Protein AF-A0A0F9KF31-F1 (afdb_monomer)

Mean predicted aligned error: 5.89 Å

Organism: NCBI:txid412755

Sequence (146 aa):
MDIEPQPNYPFEFILADAMTFPLEGFDLIHASPPCQGYSVLNSFLGKDYPLLIEPLRDRARGFPLVIENVVGAPLREPLLLCGQMFGLRLFRHRLFELPFFAFQPGHTHGRWRAPKRGKGNVRPVDGEVWSPTGHFADRCGAAKAM

Solvent-accessible surface area (backbone atoms only — not comparable to full-atom values): 9291 Å² total; per-residue (Å²): 134,85,88,63,90,62,91,83,55,95,61,92,82,79,93,69,60,77,92,73,54,83,67,83,94,60,83,62,46,78,45,67,54,71,44,61,53,44,32,74,66,32,80,77,67,72,63,91,48,70,77,42,66,65,62,47,53,65,69,47,61,95,46,52,45,34,41,42,40,49,69,78,46,95,61,65,89,48,41,70,45,41,38,40,62,75,73,28,33,29,60,50,73,32,29,36,25,59,77,61,92,78,84,67,71,74,85,62,84,78,88,44,43,78,49,91,88,57,90,37,66,62,76,63,51,94,70,31,37,28,36,74,49,78,90,67,50,51,71,70,51,49,64,74,30,101

Structure (mmCIF, N/CA/C/O backbone):
data_AF-A0A0F9KF31-F1
#
_entry.id   AF-A0A0F9KF31-F1
#
loop_
_atom_site.group_PDB
_atom_site.id
_atom_site.type_symbol
_atom_site.label_atom_id
_atom_site.label_alt_id
_atom_site.label_comp_id
_atom_site.label_asym_id
_atom_site.label_entity_id
_atom_site.label_seq_id
_atom_site.pdbx_PDB_ins_code
_atom_site.Cartn_x
_atom_site.Cartn_y
_atom_site.Cartn_z
_atom_site.occupancy
_atom_site.B_iso_or_equiv
_atom_site.auth_seq_id
_atom_site.auth_comp_id
_atom_site.auth_asym_id
_atom_site.auth_atom_id
_atom_site.pdbx_PDB_model_num
ATOM 1 N N . MET A 1 1 ? 1.187 9.656 2.748 1.00 67.62 1 MET A N 1
ATOM 2 C CA . MET A 1 1 ? 0.268 10.165 3.778 1.00 67.62 1 MET A CA 1
ATOM 3 C C . MET A 1 1 ? -0.515 11.267 3.114 1.00 67.62 1 MET A C 1
ATOM 5 O O . MET A 1 1 ? 0.114 12.186 2.595 1.00 67.62 1 MET A O 1
ATOM 9 N N . ASP A 1 2 ? -1.834 11.126 3.088 1.00 83.00 2 ASP A N 1
ATOM 10 C CA . ASP A 1 2 ? -2.732 12.075 2.435 1.00 83.00 2 ASP A CA 1
ATOM 11 C C . ASP A 1 2 ? -3.174 13.093 3.480 1.00 83.00 2 ASP A C 1
ATOM 13 O O . ASP A 1 2 ? -4.127 12.888 4.220 1.00 83.00 2 ASP A O 1
ATOM 17 N N . ILE A 1 3 ? -2.378 14.151 3.600 1.00 89.12 3 ILE A N 1
ATOM 18 C CA . ILE A 1 3 ? -2.565 15.223 4.591 1.00 89.12 3 ILE A CA 1
ATOM 19 C C . ILE A 1 3 ? -3.271 16.448 4.002 1.00 89.12 3 ILE A C 1
ATOM 21 O O . ILE A 1 3 ? -3.596 17.381 4.723 1.00 89.12 3 ILE A O 1
ATOM 25 N N . GLU A 1 4 ? -3.507 16.426 2.691 1.00 91.62 4 GLU A N 1
ATOM 26 C CA . GLU A 1 4 ? -4.154 17.490 1.930 1.00 91.62 4 GLU A CA 1
ATOM 27 C C . GLU A 1 4 ? -5.492 17.000 1.365 1.00 91.62 4 GLU A C 1
ATOM 29 O O . GLU A 1 4 ? -5.635 15.796 1.105 1.00 91.62 4 GLU A O 1
ATOM 34 N N . PRO A 1 5 ? -6.447 17.910 1.092 1.00 90.44 5 PRO A N 1
ATOM 35 C CA . PRO A 1 5 ? -7.663 17.579 0.361 1.00 90.44 5 PRO A CA 1
ATOM 36 C C . PRO A 1 5 ? -7.363 16.856 -0.958 1.00 90.44 5 PRO A C 1
ATOM 38 O O . PRO A 1 5 ? -6.460 17.243 -1.703 1.00 90.44 5 PRO A O 1
ATOM 41 N N . GLN A 1 6 ? -8.150 15.826 -1.273 1.00 91.81 6 GLN A N 1
ATOM 42 C CA . GLN A 1 6 ? -7.994 15.013 -2.483 1.00 91.81 6 GLN A CA 1
ATOM 43 C C . GLN A 1 6 ? -9.135 15.286 -3.484 1.00 91.81 6 GLN A C 1
ATOM 45 O O . GLN A 1 6 ? -10.041 14.468 -3.619 1.00 91.81 6 GLN A O 1
ATOM 50 N N . PRO A 1 7 ? -9.120 16.407 -4.236 1.00 91.06 7 PRO A N 1
ATOM 51 C CA . PRO A 1 7 ? -10.241 16.815 -5.098 1.00 91.06 7 PRO A CA 1
ATOM 52 C C . PRO A 1 7 ? -10.482 15.900 -6.308 1.00 91.06 7 PRO A C 1
ATOM 54 O O . PRO A 1 7 ? -11.504 16.017 -6.972 1.00 91.06 7 PRO A O 1
ATOM 57 N N . ASN A 1 8 ? -9.533 15.014 -6.628 1.00 90.62 8 ASN A N 1
ATOM 58 C CA . ASN A 1 8 ? -9.677 14.038 -7.711 1.00 90.62 8 ASN A CA 1
ATOM 59 C C . ASN A 1 8 ? -10.133 12.656 -7.206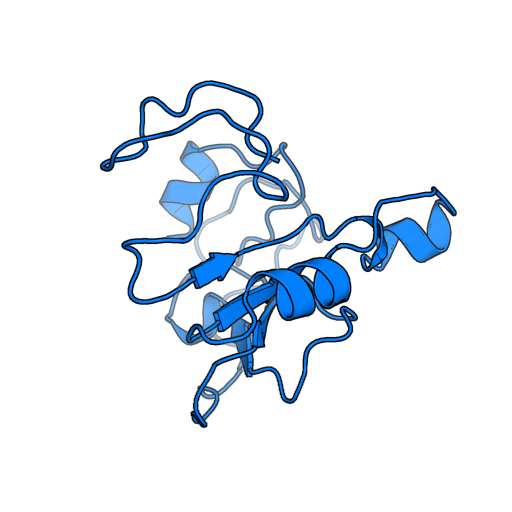 1.00 90.62 8 ASN A C 1
ATOM 61 O O . ASN A 1 8 ? -10.248 11.737 -8.016 1.00 90.62 8 ASN A O 1
ATOM 65 N N . TYR A 1 9 ? -10.329 12.477 -5.894 1.00 91.56 9 TYR A N 1
ATOM 66 C CA . TYR A 1 9 ? -10.821 11.218 -5.346 1.00 91.56 9 TYR A CA 1
ATOM 67 C C . TYR A 1 9 ? -12.330 11.115 -5.613 1.00 91.56 9 TYR A C 1
ATOM 69 O O . TYR A 1 9 ? -13.067 12.030 -5.253 1.00 91.56 9 TYR A O 1
ATOM 77 N N . PRO A 1 10 ? -12.807 10.051 -6.282 1.00 93.88 10 PRO A N 1
ATOM 78 C CA . PRO A 1 10 ? -14.191 9.985 -6.752 1.00 93.88 10 PRO A CA 1
ATOM 79 C C . PRO A 1 10 ? -15.196 9.581 -5.661 1.00 93.88 10 PRO A C 1
ATOM 81 O O . PRO A 1 10 ? -16.392 9.529 -5.936 1.00 93.88 10 PRO A O 1
ATOM 84 N N . PHE A 1 11 ? -14.723 9.268 -4.453 1.00 94.00 11 PHE A N 1
ATOM 85 C CA . PHE A 1 11 ? -15.547 8.882 -3.309 1.00 94.00 11 PHE A CA 1
ATOM 86 C C . PHE A 1 11 ? -15.436 9.919 -2.190 1.00 94.00 11 PHE A C 1
ATOM 88 O O . PHE A 1 11 ? -14.675 10.883 -2.287 1.00 94.00 11 PHE A O 1
ATOM 95 N N . GLU A 1 12 ? -16.183 9.708 -1.108 1.00 94.56 12 GLU A N 1
ATOM 96 C CA . GLU A 1 12 ? -16.054 10.521 0.096 1.00 94.56 12 GLU A CA 1
ATOM 97 C C . GLU A 1 12 ? -14.611 10.481 0.618 1.00 94.56 12 GLU A C 1
ATOM 99 O O . GLU A 1 12 ? -14.044 9.415 0.867 1.00 94.56 12 GLU A O 1
ATOM 104 N N . PHE A 1 13 ? -14.009 11.662 0.758 1.00 95.19 13 PHE A N 1
ATOM 105 C CA . PHE A 1 13 ? -12.685 11.826 1.338 1.00 95.19 13 PHE A CA 1
ATOM 106 C C . PHE A 1 13 ? -12.818 12.376 2.752 1.00 95.19 13 PHE A C 1
ATOM 108 O O . PHE A 1 13 ? -13.256 13.511 2.948 1.00 95.19 13 PHE A O 1
ATOM 115 N N . ILE A 1 14 ? -12.392 11.580 3.727 1.00 94.44 14 ILE A N 1
ATOM 116 C CA . ILE A 1 14 ? -12.383 11.969 5.132 1.00 94.44 14 ILE A CA 1
ATOM 117 C C . ILE A 1 14 ? -10.938 12.249 5.537 1.00 94.44 14 ILE A C 1
ATOM 119 O O . ILE A 1 14 ? -10.103 11.346 5.570 1.00 94.44 14 ILE A O 1
ATOM 123 N N . LEU A 1 15 ? -10.644 13.509 5.861 1.00 95.50 15 LEU A N 1
ATOM 124 C CA . LEU A 1 15 ? -9.344 13.903 6.395 1.00 95.50 15 LEU A CA 1
ATOM 125 C C . LEU A 1 15 ? -9.319 13.667 7.910 1.00 95.50 15 LEU A C 1
ATOM 127 O O . LEU A 1 15 ? -9.782 14.503 8.685 1.00 95.50 15 LEU A O 1
ATOM 131 N N . ALA A 1 16 ? -8.792 12.518 8.324 1.00 94.62 16 ALA A N 1
ATOM 132 C CA . ALA A 1 16 ? -8.680 12.118 9.724 1.00 94.62 16 ALA A CA 1
ATOM 133 C C . ALA A 1 16 ? -7.435 11.247 9.962 1.00 94.62 16 ALA A C 1
ATOM 135 O O . ALA A 1 16 ? -6.814 10.747 9.023 1.00 94.62 16 ALA A O 1
ATOM 136 N N . ASP A 1 17 ? -7.082 11.031 11.232 1.00 94.38 17 ASP A N 1
ATOM 137 C CA . ASP A 1 17 ? -6.090 10.019 11.594 1.00 94.38 17 ASP A CA 1
ATOM 138 C C . ASP A 1 17 ? -6.693 8.614 11.435 1.00 94.38 17 ASP A C 1
ATOM 140 O O . ASP A 1 17 ? -7.558 8.189 12.206 1.00 94.38 17 ASP A O 1
ATOM 144 N N . ALA A 1 18 ? -6.192 7.869 10.450 1.00 93.94 18 ALA A N 1
ATOM 145 C CA . ALA A 1 18 ? -6.631 6.512 10.141 1.00 93.94 18 ALA A CA 1
ATOM 146 C C . ALA A 1 18 ? -6.479 5.527 11.318 1.00 93.94 18 ALA A C 1
ATOM 148 O O . A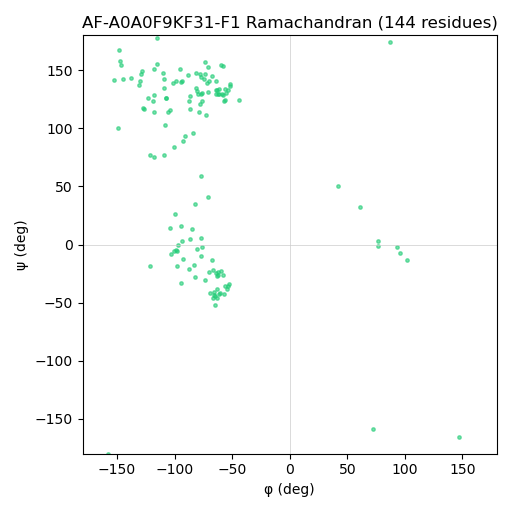LA A 1 18 ? -7.224 4.550 11.401 1.00 93.94 18 ALA A O 1
ATOM 149 N N . MET A 1 19 ? -5.551 5.775 12.250 1.00 95.62 19 MET A N 1
ATOM 150 C CA . MET A 1 19 ? -5.360 4.916 13.423 1.00 95.62 19 MET A CA 1
ATOM 151 C C . MET A 1 19 ? -6.421 5.133 14.508 1.00 95.62 19 MET A C 1
ATOM 153 O O . MET A 1 19 ? -6.503 4.324 15.435 1.00 95.62 19 MET A O 1
ATOM 157 N N . THR A 1 20 ? -7.251 6.175 14.388 1.00 95.88 20 THR A N 1
ATOM 158 C CA . THR A 1 20 ? -8.338 6.486 15.333 1.00 95.88 20 THR A CA 1
ATOM 159 C C . THR A 1 20 ? -9.724 6.520 14.684 1.00 95.88 20 THR A C 1
ATOM 161 O O . THR A 1 20 ? -10.716 6.350 15.390 1.00 95.88 20 THR A O 1
ATOM 164 N N . PHE A 1 21 ? -9.809 6.655 13.357 1.00 95.38 21 PHE A N 1
ATOM 165 C CA . PHE A 1 21 ? -11.070 6.740 12.617 1.00 95.38 21 PHE A CA 1
ATOM 166 C C . PHE A 1 21 ? -11.951 5.476 12.748 1.00 95.38 21 PHE A C 1
ATOM 168 O O . PHE A 1 21 ? -11.432 4.381 12.511 1.00 95.38 21 PHE A O 1
ATOM 175 N N . PRO A 1 22 ? -13.250 5.589 13.094 1.00 96.00 22 PRO A N 1
ATOM 176 C CA . PRO A 1 22 ? -14.157 4.447 13.275 1.00 96.00 22 PRO A CA 1
ATOM 177 C C . PRO A 1 22 ? -14.165 3.483 12.081 1.00 96.00 22 PRO A C 1
ATOM 179 O O . PRO A 1 22 ? -14.194 3.917 10.932 1.00 96.00 22 PRO A O 1
ATOM 182 N N . LEU A 1 23 ? -14.128 2.176 12.351 1.00 96.31 23 LEU A N 1
ATOM 183 C CA . LEU A 1 23 ? -14.160 1.134 11.308 1.00 96.31 23 LEU A CA 1
ATOM 184 C C . LEU A 1 23 ? -15.543 0.477 11.188 1.00 96.31 23 LEU A C 1
ATOM 186 O O . LEU A 1 23 ? -15.789 -0.320 10.284 1.00 96.31 23 LEU A O 1
ATOM 190 N N . GLU A 1 24 ? -16.452 0.794 12.106 1.00 94.81 24 GLU A N 1
ATOM 191 C CA . GLU A 1 24 ? -17.812 0.284 12.128 1.00 94.81 24 GLU A CA 1
ATOM 192 C C . GLU A 1 24 ? -18.582 0.735 10.879 1.00 94.81 24 GLU A C 1
ATOM 194 O O . GLU A 1 24 ? -18.570 1.907 10.508 1.00 94.81 24 GLU A O 1
ATOM 199 N N . GLY A 1 25 ? -19.280 -0.207 10.242 1.00 94.69 25 GLY A N 1
ATOM 200 C CA . GLY A 1 25 ? -20.045 0.046 9.019 1.00 94.69 25 GLY A CA 1
ATOM 201 C C . GLY A 1 25 ? -19.289 -0.228 7.716 1.00 94.69 25 GLY A C 1
ATOM 202 O O . GLY A 1 25 ? -19.898 -0.124 6.655 1.00 94.69 25 GLY A O 1
ATOM 203 N N . PHE A 1 26 ? -18.010 -0.619 7.775 1.00 96.06 26 PHE A N 1
ATOM 204 C CA . PHE A 1 26 ? -17.262 -1.104 6.612 1.00 96.06 26 PHE A CA 1
ATOM 205 C C . PHE A 1 26 ? -17.209 -2.635 6.569 1.00 96.06 26 PHE A C 1
ATOM 207 O O . PHE A 1 26 ? -16.999 -3.290 7.588 1.00 96.06 26 PHE A O 1
ATOM 214 N N . ASP A 1 27 ? -17.322 -3.206 5.370 1.00 97.56 27 ASP A N 1
ATOM 215 C CA . ASP A 1 27 ? -17.229 -4.659 5.155 1.00 97.56 27 ASP A CA 1
ATOM 216 C C . ASP A 1 27 ? -15.787 -5.152 4.947 1.00 97.56 27 ASP A C 1
ATOM 218 O O . ASP A 1 27 ? -15.489 -6.337 5.101 1.00 97.56 27 ASP A O 1
ATOM 222 N N . LEU A 1 28 ? -14.883 -4.252 4.550 1.00 97.62 28 LEU A N 1
ATOM 223 C CA . LEU A 1 28 ? -13.496 -4.559 4.215 1.00 97.62 28 LEU A CA 1
ATOM 224 C C . LEU A 1 28 ? -12.612 -3.342 4.463 1.00 97.62 28 LEU A C 1
ATOM 226 O O . LEU A 1 28 ? -12.981 -2.214 4.134 1.00 97.62 28 LEU A O 1
ATOM 230 N N . ILE A 1 29 ? -11.408 -3.597 4.968 1.00 98.00 29 ILE A N 1
ATOM 231 C CA . ILE A 1 29 ? -10.380 -2.580 5.151 1.00 98.00 29 ILE A CA 1
ATOM 232 C C . ILE A 1 29 ? -9.274 -2.785 4.117 1.00 98.00 29 ILE A C 1
ATOM 234 O O . ILE A 1 29 ? -8.685 -3.860 4.015 1.00 98.00 29 ILE A O 1
ATOM 238 N N . HIS A 1 30 ? -8.960 -1.733 3.366 1.00 97.50 30 HIS A N 1
ATOM 239 C CA . HIS A 1 30 ? -7.768 -1.663 2.525 1.00 97.50 30 HIS A CA 1
ATOM 240 C C . HIS A 1 30 ? -6.884 -0.518 3.008 1.00 97.50 30 HIS A C 1
ATOM 242 O O . HIS A 1 30 ? -7.357 0.608 3.163 1.00 97.50 30 HIS A O 1
ATOM 248 N N . ALA A 1 31 ? -5.603 -0.798 3.239 1.00 97.06 31 ALA A N 1
ATOM 249 C CA . ALA A 1 31 ? -4.682 0.190 3.773 1.00 97.06 31 ALA A CA 1
ATOM 250 C C . ALA A 1 31 ? -3.262 0.055 3.208 1.00 97.06 31 ALA A C 1
ATOM 252 O O . ALA A 1 31 ? -2.714 -1.036 3.064 1.00 97.06 31 ALA A O 1
ATOM 253 N N . SER A 1 32 ? -2.637 1.209 2.984 1.00 96.19 32 SER A N 1
ATOM 254 C CA . SER A 1 32 ? -1.225 1.356 2.620 1.00 96.19 32 SER A CA 1
ATOM 255 C C . SER A 1 32 ? -0.506 2.154 3.714 1.00 96.19 32 SER A C 1
ATOM 257 O O . SER A 1 32 ? -0.261 3.354 3.535 1.00 96.19 32 SER A O 1
ATOM 259 N N . PRO A 1 33 ? -0.214 1.554 4.889 1.00 95.00 33 PRO A N 1
ATOM 260 C CA . PRO A 1 33 ? 0.422 2.278 5.981 1.00 95.00 33 PRO A CA 1
ATOM 261 C C . PRO A 1 33 ? 1.798 2.829 5.557 1.00 95.00 33 PRO A C 1
ATOM 263 O O . PRO A 1 33 ? 2.444 2.270 4.662 1.00 95.00 33 PRO A O 1
ATOM 266 N N . PRO A 1 34 ? 2.280 3.910 6.201 1.00 93.56 34 PRO A N 1
ATOM 267 C CA . PRO A 1 34 ? 3.582 4.515 5.926 1.00 93.56 34 PRO A CA 1
ATOM 268 C C . PRO A 1 34 ? 4.694 3.469 5.780 1.00 93.56 34 PRO A C 1
ATOM 270 O O . PRO A 1 34 ? 4.910 2.634 6.655 1.00 93.56 34 PRO A O 1
ATOM 273 N N . CYS A 1 35 ? 5.393 3.508 4.646 1.00 92.38 35 CYS A N 1
ATOM 274 C CA . CYS A 1 35 ? 6.378 2.497 4.260 1.00 92.38 35 CYS A CA 1
ATOM 275 C C . CYS A 1 35 ? 7.830 2.921 4.514 1.00 92.38 35 CYS A C 1
ATOM 277 O O . CYS A 1 35 ? 8.749 2.131 4.304 1.00 92.38 35 CYS A O 1
ATOM 279 N N . GLN A 1 36 ? 8.059 4.169 4.935 1.00 90.12 36 GLN A N 1
ATOM 280 C CA . GLN A 1 36 ? 9.392 4.763 5.037 1.00 90.12 36 GLN A CA 1
ATOM 281 C C . GLN A 1 36 ? 10.310 3.932 5.939 1.00 90.12 36 GLN A C 1
ATOM 283 O O . GLN A 1 36 ? 11.441 3.657 5.542 1.00 90.12 36 GLN A O 1
ATOM 288 N N . GLY A 1 37 ? 9.792 3.450 7.075 1.00 90.25 37 GLY A N 1
ATOM 289 C CA . GLY A 1 37 ? 10.531 2.606 8.018 1.00 90.25 37 GLY A CA 1
ATOM 290 C C . GLY A 1 37 ? 10.975 1.257 7.448 1.00 90.25 37 GLY A C 1
ATOM 291 O O . GLY A 1 37 ? 12.009 0.743 7.855 1.00 90.25 37 GLY A O 1
ATOM 292 N N . TYR A 1 38 ? 10.253 0.726 6.458 1.00 89.69 38 TYR A N 1
ATOM 293 C CA . TYR A 1 38 ? 10.548 -0.554 5.800 1.00 89.69 38 TYR A CA 1
ATOM 294 C C . TYR A 1 38 ? 11.299 -0.396 4.473 1.00 89.69 38 TYR A C 1
ATOM 296 O O . TYR A 1 38 ? 11.639 -1.380 3.818 1.00 89.69 38 TYR A O 1
ATOM 304 N N . SER A 1 39 ? 11.519 0.839 4.021 1.00 86.19 39 SER A N 1
ATOM 305 C CA . SER A 1 39 ? 12.135 1.090 2.724 1.00 86.19 39 SER A CA 1
ATOM 306 C C . SER A 1 39 ? 13.639 0.808 2.748 1.00 86.19 39 SER A C 1
ATOM 308 O O . SER A 1 39 ? 14.336 1.185 3.687 1.00 86.19 39 SER A O 1
ATOM 310 N N . VAL A 1 40 ? 14.163 0.249 1.652 1.00 85.12 40 VAL A N 1
ATOM 311 C CA . VAL A 1 40 ? 15.612 0.045 1.447 1.00 85.12 40 VAL A CA 1
ATOM 312 C C . VAL A 1 40 ? 16.403 1.343 1.645 1.00 85.12 40 VAL A C 1
ATOM 314 O O . VAL A 1 40 ? 17.517 1.326 2.152 1.00 85.12 40 VAL A O 1
ATOM 317 N N . LEU A 1 41 ? 15.823 2.489 1.274 1.00 83.81 41 LEU A N 1
ATOM 318 C CA . LEU A 1 41 ? 16.456 3.793 1.458 1.00 83.81 41 LEU A CA 1
ATOM 319 C C . LEU A 1 41 ? 16.674 4.123 2.942 1.00 83.81 41 LEU A C 1
ATOM 321 O O . LEU A 1 41 ? 17.705 4.692 3.294 1.00 83.81 41 LEU A O 1
ATOM 325 N N . ASN A 1 42 ? 15.735 3.759 3.818 1.00 85.75 42 ASN A N 1
ATOM 326 C CA . ASN A 1 42 ? 15.872 4.053 5.239 1.00 85.75 42 ASN A CA 1
ATOM 327 C C . ASN A 1 42 ? 16.967 3.227 5.919 1.00 85.75 42 ASN A C 1
ATOM 329 O O . ASN A 1 42 ? 17.556 3.704 6.883 1.00 85.75 42 ASN A O 1
ATOM 333 N N . SER A 1 43 ? 17.328 2.061 5.376 1.00 82.56 43 SER A N 1
ATOM 334 C CA . SER A 1 43 ? 18.505 1.309 5.833 1.00 82.56 43 SER A CA 1
ATOM 335 C C . SER A 1 43 ? 19.812 2.104 5.691 1.00 82.56 43 SER A C 1
ATOM 337 O O . SER A 1 43 ? 20.764 1.830 6.411 1.00 82.56 43 SER A O 1
ATOM 339 N N . PHE A 1 44 ? 19.853 3.103 4.798 1.00 85.06 44 PHE A N 1
ATOM 340 C CA . PHE A 1 44 ? 20.983 4.028 4.654 1.00 85.06 44 PHE A CA 1
ATOM 341 C C . PHE A 1 44 ? 20.811 5.325 5.452 1.00 85.06 44 PHE A C 1
ATOM 343 O O . PHE A 1 44 ? 21.799 5.903 5.891 1.00 85.06 44 PHE A O 1
ATOM 350 N N . LEU A 1 45 ? 19.574 5.813 5.604 1.00 88.50 45 LEU A N 1
ATOM 351 C CA . LEU A 1 45 ? 19.296 7.078 6.293 1.00 88.50 45 LEU A CA 1
ATOM 352 C C . LEU A 1 45 ? 19.243 6.942 7.819 1.00 88.50 45 LEU A C 1
ATOM 354 O O . LEU A 1 45 ? 19.499 7.929 8.503 1.00 88.50 45 LEU A O 1
ATOM 358 N N . GLY A 1 46 ? 18.874 5.768 8.341 1.00 85.56 46 GLY A N 1
ATOM 359 C CA . GLY A 1 46 ? 18.766 5.512 9.779 1.00 85.56 46 GLY A CA 1
ATOM 360 C C . GLY A 1 46 ? 17.749 6.406 10.492 1.00 85.56 46 GLY A C 1
ATOM 361 O O . GLY A 1 46 ? 17.975 6.782 11.637 1.00 85.56 46 GLY A O 1
ATOM 362 N N . LYS A 1 47 ? 16.666 6.808 9.814 1.00 90.69 47 LYS A N 1
ATOM 363 C CA . LYS A 1 47 ? 15.632 7.663 10.408 1.00 90.69 47 LYS A CA 1
ATOM 364 C C . LYS A 1 47 ? 14.561 6.832 11.099 1.00 90.69 47 LYS A C 1
ATOM 366 O O . LYS A 1 47 ? 14.158 5.778 10.599 1.00 90.69 47 LYS A O 1
ATOM 371 N N . ASP A 1 48 ? 14.037 7.387 12.185 1.00 90.75 48 ASP A N 1
ATOM 372 C CA . ASP A 1 48 ? 12.889 6.828 12.882 1.00 90.75 48 ASP A CA 1
ATOM 373 C C . ASP A 1 48 ? 11.602 7.159 12.128 1.00 90.75 48 ASP A C 1
ATOM 375 O O . ASP A 1 48 ? 11.255 8.320 11.891 1.00 90.75 48 ASP A O 1
ATOM 379 N N . TYR A 1 49 ? 10.891 6.107 11.738 1.00 92.00 49 TYR A N 1
ATOM 380 C CA . TYR A 1 49 ? 9.589 6.189 11.098 1.00 92.00 49 TYR A CA 1
ATOM 381 C C . TYR A 1 49 ? 8.612 5.266 11.823 1.00 92.00 49 TYR A C 1
ATOM 383 O O . TYR A 1 49 ? 9.012 4.195 12.284 1.00 92.00 49 TYR A O 1
ATOM 391 N N . PRO A 1 50 ? 7.324 5.638 11.897 1.00 92.56 50 PRO A N 1
ATOM 392 C CA . PRO A 1 50 ? 6.327 4.793 12.531 1.00 92.56 50 PRO A CA 1
ATOM 393 C C . PRO A 1 50 ? 6.165 3.478 11.755 1.00 92.56 50 PRO A C 1
ATOM 395 O O . PRO A 1 50 ? 6.035 3.471 10.529 1.00 92.56 50 PRO A O 1
ATOM 398 N N . LEU A 1 51 ? 6.158 2.363 12.486 1.00 95.25 51 LEU A N 1
ATOM 399 C CA . LEU A 1 51 ? 5.993 1.009 11.958 1.00 95.25 51 LEU A CA 1
ATOM 400 C C . LEU A 1 51 ? 4.545 0.552 12.176 1.00 95.25 51 LEU A C 1
ATOM 402 O O . LEU A 1 51 ? 4.227 -0.083 13.177 1.00 95.25 51 LEU A O 1
ATOM 406 N N . LEU A 1 52 ? 3.648 0.931 11.262 1.00 96.69 52 LEU A N 1
ATOM 407 C CA . LEU A 1 52 ? 2.199 0.814 11.483 1.00 96.69 52 LEU A CA 1
ATOM 408 C C . LEU A 1 52 ? 1.556 -0.479 10.962 1.00 96.69 52 LEU A C 1
ATOM 410 O O . LEU A 1 52 ? 0.348 -0.622 11.093 1.00 96.69 52 LEU A O 1
ATOM 414 N N . ILE A 1 53 ? 2.315 -1.437 1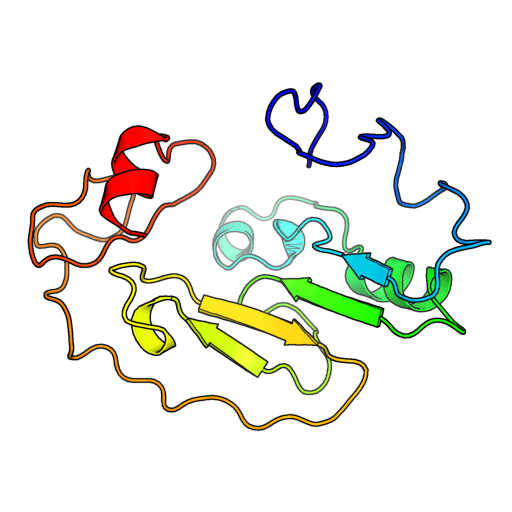0.415 1.00 97.69 53 ILE A N 1
ATOM 415 C CA . ILE A 1 53 ? 1.727 -2.680 9.879 1.00 97.69 53 ILE A CA 1
ATOM 416 C C . ILE A 1 53 ? 1.084 -3.534 10.985 1.00 97.69 53 ILE A C 1
ATOM 418 O O . ILE A 1 53 ? -0.085 -3.884 10.860 1.00 97.69 53 ILE A O 1
ATOM 422 N N . GLU A 1 54 ? 1.794 -3.846 12.076 1.00 97.56 54 GLU A N 1
ATOM 423 C CA . GLU A 1 54 ? 1.196 -4.619 13.183 1.00 97.56 54 GLU A CA 1
ATOM 424 C C . GLU A 1 54 ? 0.091 -3.841 13.918 1.00 97.56 54 GLU A C 1
ATOM 426 O O . GLU A 1 54 ? -0.996 -4.398 14.071 1.00 97.56 54 GLU A O 1
ATOM 431 N N . PRO A 1 55 ? 0.274 -2.551 14.287 1.00 97.62 55 PRO A N 1
ATOM 432 C CA . PRO A 1 55 ? -0.810 -1.759 14.872 1.00 97.62 55 PRO A CA 1
ATOM 433 C C . PRO A 1 55 ? -2.084 -1.731 14.017 1.00 97.62 55 PRO A C 1
ATOM 435 O O . PRO A 1 55 ? -3.192 -1.785 14.548 1.00 97.62 55 PRO A O 1
ATOM 438 N N . LEU A 1 56 ? -1.938 -1.669 12.690 1.00 97.44 56 LEU A N 1
ATOM 439 C CA . LEU A 1 56 ? -3.060 -1.730 11.758 1.00 97.44 56 LEU A CA 1
ATOM 440 C C . LEU A 1 56 ? -3.761 -3.095 11.798 1.00 97.44 56 LEU A C 1
ATOM 442 O O . LEU A 1 56 ? -4.989 -3.129 11.817 1.00 97.44 56 LEU A O 1
ATOM 446 N N . ARG A 1 57 ? -3.013 -4.208 11.834 1.00 97.56 57 ARG A N 1
ATOM 447 C CA . ARG A 1 57 ? -3.606 -5.554 11.945 1.00 97.56 57 ARG A CA 1
ATOM 448 C C . ARG A 1 57 ? -4.404 -5.719 13.231 1.00 97.56 57 ARG A C 1
ATOM 450 O O . ARG A 1 57 ? -5.495 -6.281 13.194 1.00 97.56 57 ARG A O 1
ATOM 457 N N . ASP A 1 58 ? -3.880 -5.228 14.351 1.00 97.75 58 ASP A N 1
ATOM 458 C CA . ASP A 1 58 ? -4.592 -5.298 15.627 1.00 97.75 58 ASP A CA 1
ATOM 459 C C . ASP A 1 58 ? -5.861 -4.447 15.619 1.00 97.75 58 ASP A C 1
ATOM 461 O O . ASP A 1 58 ? -6.902 -4.908 16.090 1.00 97.75 58 ASP A O 1
ATOM 465 N N . ARG A 1 59 ? -5.805 -3.249 15.026 1.00 96.38 59 ARG A N 1
ATOM 466 C CA . ARG A 1 59 ? -6.970 -2.367 14.878 1.00 96.38 59 ARG A CA 1
ATOM 467 C C . ARG A 1 59 ? -8.050 -2.965 13.975 1.00 96.38 59 ARG A C 1
ATOM 469 O O . ARG A 1 59 ? -9.225 -2.894 14.309 1.00 96.38 59 ARG A O 1
ATOM 476 N N . ALA A 1 60 ? -7.663 -3.540 12.841 1.00 97.31 60 ALA A N 1
ATOM 477 C CA . ALA A 1 60 ? -8.585 -4.115 11.860 1.00 97.31 60 ALA A CA 1
ATOM 478 C C . ALA A 1 60 ? -8.984 -5.568 12.185 1.00 97.31 60 ALA A C 1
ATOM 480 O O . ALA A 1 60 ? -9.545 -6.272 11.343 1.00 97.31 60 ALA A O 1
ATOM 481 N N . ARG A 1 61 ? -8.699 -6.045 13.402 1.00 96.25 61 ARG A N 1
ATOM 482 C CA . ARG A 1 61 ? -9.077 -7.387 13.844 1.00 96.25 61 ARG A CA 1
ATOM 483 C C . ARG A 1 61 ? -10.593 -7.561 13.749 1.00 96.25 61 ARG A C 1
ATOM 485 O O . ARG A 1 61 ? -11.352 -6.771 14.293 1.00 96.25 61 ARG A O 1
ATOM 492 N N . GLY A 1 62 ? -11.018 -8.637 13.091 1.00 96.00 62 GLY A N 1
ATOM 493 C CA . GLY A 1 62 ? -12.434 -8.918 12.839 1.00 96.00 62 GLY A CA 1
ATOM 494 C C . GLY A 1 62 ? -12.929 -8.458 11.467 1.00 96.00 62 GLY A C 1
ATOM 495 O O . GLY A 1 62 ? -14.030 -8.841 11.088 1.00 96.00 62 GLY A O 1
ATOM 496 N N . PHE A 1 63 ? -12.109 -7.735 10.696 1.00 97.94 63 PHE A N 1
ATOM 497 C CA . PHE A 1 63 ? -12.412 -7.345 9.320 1.00 97.94 63 PHE A CA 1
ATOM 498 C C . PHE A 1 63 ? -11.512 -8.087 8.320 1.00 97.94 63 PHE A C 1
ATOM 500 O O . PHE A 1 63 ? -10.337 -8.337 8.611 1.00 97.94 63 PHE A O 1
ATOM 507 N N . PRO A 1 64 ? -12.008 -8.400 7.109 1.00 98.00 64 PRO A N 1
ATOM 508 C CA . PRO A 1 64 ? -11.145 -8.674 5.969 1.00 98.00 64 PRO A CA 1
ATOM 509 C C . PRO A 1 64 ? -10.205 -7.485 5.736 1.00 98.00 64 PRO A C 1
ATOM 511 O O . PRO A 1 64 ? -10.657 -6.350 5.581 1.00 98.00 64 PRO A O 1
ATOM 514 N N . LEU A 1 65 ? -8.899 -7.750 5.715 1.00 98.25 65 LEU A N 1
ATOM 515 C CA . LEU A 1 65 ? -7.863 -6.725 5.628 1.00 98.25 65 LEU A CA 1
ATOM 516 C C . LEU A 1 65 ? -6.960 -6.976 4.421 1.00 98.25 65 LEU A C 1
ATOM 518 O O . LEU A 1 65 ? -6.375 -8.050 4.292 1.00 98.25 65 LEU A O 1
ATOM 522 N N . VAL A 1 66 ? -6.817 -5.961 3.570 1.00 98.50 66 VAL A N 1
ATOM 523 C CA . VAL A 1 66 ? -5.802 -5.896 2.515 1.00 98.50 66 VAL A CA 1
ATOM 524 C C . VAL A 1 66 ? -4.751 -4.869 2.915 1.00 98.50 66 VAL A C 1
ATOM 526 O O . VAL A 1 66 ? -5.089 -3.710 3.174 1.00 98.50 66 VAL A O 1
ATOM 529 N N . ILE A 1 67 ? -3.478 -5.269 2.929 1.00 98.56 67 ILE A N 1
ATOM 530 C CA . ILE A 1 67 ? -2.361 -4.357 3.211 1.00 98.56 67 ILE A CA 1
ATOM 531 C C . ILE A 1 67 ? -1.433 -4.295 2.005 1.00 98.56 67 ILE A C 1
ATOM 533 O O . ILE A 1 67 ? -0.891 -5.317 1.588 1.00 98.56 67 ILE A O 1
ATOM 537 N N . GLU A 1 68 ? -1.195 -3.094 1.483 1.00 98.00 68 GLU A N 1
ATOM 538 C CA . GLU A 1 68 ? -0.157 -2.845 0.481 1.00 98.00 68 GLU A CA 1
ATOM 539 C C . GLU A 1 68 ? 1.082 -2.212 1.125 1.00 98.00 68 GLU A C 1
ATOM 541 O O . GLU A 1 68 ? 0.994 -1.358 2.015 1.00 98.00 68 GLU A O 1
ATOM 546 N N . ASN A 1 69 ? 2.272 -2.650 0.703 1.00 97.25 69 ASN A N 1
ATOM 547 C CA . ASN A 1 69 ? 3.516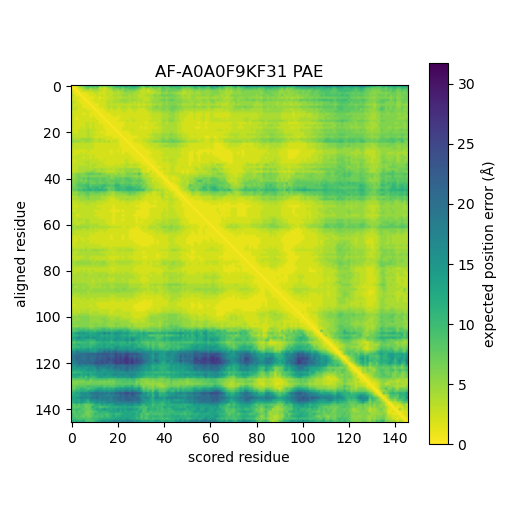 -2.011 1.121 1.00 97.25 69 ASN A CA 1
ATOM 548 C C . ASN A 1 69 ? 4.701 -2.263 0.171 1.00 97.25 69 ASN A C 1
ATOM 550 O O . ASN A 1 69 ? 4.602 -2.928 -0.865 1.00 97.25 69 ASN A O 1
ATOM 554 N N . VAL A 1 70 ? 5.861 -1.699 0.518 1.00 94.56 70 VAL A N 1
ATOM 555 C CA . VAL A 1 70 ? 7.112 -1.878 -0.232 1.00 94.56 70 VAL A CA 1
ATOM 556 C C . VAL A 1 70 ? 7.708 -3.271 -0.027 1.00 94.56 70 VAL A C 1
ATOM 558 O O . VAL A 1 70 ? 7.477 -3.931 0.982 1.00 94.56 70 VAL A O 1
ATOM 561 N N . VAL A 1 71 ? 8.536 -3.704 -0.980 1.00 94.25 71 VAL A N 1
ATOM 562 C CA . VAL A 1 71 ? 9.357 -4.912 -0.826 1.00 94.25 71 VAL A CA 1
ATOM 563 C C . VAL A 1 71 ? 10.273 -4.756 0.392 1.00 94.25 71 VAL A C 1
ATOM 565 O O . VAL A 1 71 ? 10.962 -3.744 0.506 1.00 94.25 71 VAL A O 1
ATOM 568 N N . GLY A 1 72 ? 10.272 -5.757 1.277 1.00 92.94 72 GLY A N 1
ATOM 569 C CA . GLY A 1 72 ? 10.992 -5.743 2.558 1.00 92.94 72 GLY A CA 1
ATOM 570 C C . GLY A 1 72 ? 10.103 -5.463 3.773 1.00 92.94 72 GLY A C 1
ATOM 571 O O . GLY A 1 72 ? 10.524 -5.713 4.899 1.00 92.94 72 GLY A O 1
ATOM 572 N N . ALA A 1 73 ? 8.866 -5.001 3.566 1.00 96.12 73 ALA A N 1
ATOM 573 C CA . ALA A 1 73 ? 7.895 -4.875 4.645 1.00 96.12 73 ALA A CA 1
ATOM 574 C C . ALA A 1 73 ? 7.464 -6.257 5.190 1.00 96.12 73 ALA A C 1
ATOM 576 O O . ALA A 1 73 ? 7.335 -7.201 4.404 1.00 96.12 73 ALA A O 1
ATOM 577 N N . PRO A 1 74 ? 7.197 -6.385 6.506 1.00 96.50 74 PRO A N 1
ATOM 578 C CA . PRO A 1 74 ? 6.816 -7.638 7.169 1.00 96.50 74 PRO A CA 1
ATOM 579 C C . PRO A 1 74 ? 5.345 -8.021 6.912 1.00 96.50 74 PRO A C 1
ATOM 581 O O . PRO A 1 74 ? 4.535 -8.138 7.835 1.00 96.50 74 PRO A O 1
ATOM 584 N N . LEU A 1 75 ? 4.979 -8.183 5.642 1.00 97.62 75 LEU A N 1
ATOM 585 C CA . LEU A 1 75 ? 3.669 -8.680 5.220 1.00 97.62 75 LEU A CA 1
ATOM 586 C C . LEU A 1 75 ? 3.623 -10.214 5.295 1.00 97.62 75 LEU A C 1
ATOM 588 O O . LEU A 1 75 ? 4.637 -10.882 5.082 1.00 97.62 75 LEU A O 1
ATOM 592 N N . ARG A 1 76 ? 2.450 -10.770 5.605 1.00 96.69 76 ARG A N 1
ATOM 593 C CA . ARG A 1 76 ? 2.213 -12.217 5.712 1.00 96.69 76 ARG A CA 1
ATOM 594 C C . ARG A 1 76 ? 1.848 -12.769 4.340 1.00 96.69 76 ARG A C 1
ATOM 596 O O . ARG A 1 76 ? 0.920 -12.270 3.716 1.00 96.69 76 ARG A O 1
ATOM 603 N N . GLU A 1 77 ? 2.610 -13.764 3.885 1.00 95.19 77 GLU A N 1
ATOM 604 C CA . GLU A 1 77 ? 2.413 -14.466 2.604 1.00 95.19 77 GLU A CA 1
ATOM 605 C C . GLU A 1 77 ? 2.047 -13.532 1.426 1.00 95.19 77 GLU A C 1
ATOM 607 O O . GLU A 1 77 ? 1.055 -13.759 0.733 1.00 95.19 77 GLU A O 1
ATOM 612 N N . PRO A 1 78 ? 2.805 -12.440 1.198 1.00 96.81 78 PRO A N 1
ATOM 613 C CA . PRO A 1 78 ? 2.355 -11.398 0.295 1.00 96.81 78 PRO A CA 1
ATOM 614 C C . PRO A 1 78 ? 2.449 -11.820 -1.170 1.00 96.81 78 PRO A C 1
ATOM 616 O O . PRO A 1 78 ? 3.417 -12.456 -1.596 1.00 96.81 78 PRO A O 1
ATOM 619 N N . LEU A 1 79 ? 1.515 -11.324 -1.978 1.00 96.94 79 LEU A N 1
ATOM 620 C CA . LEU A 1 79 ? 1.675 -11.288 -3.426 1.00 96.94 79 LEU A CA 1
ATOM 621 C C . LEU A 1 79 ? 2.558 -10.118 -3.831 1.00 96.94 79 LEU A C 1
ATOM 623 O O . LEU A 1 79 ? 2.291 -8.973 -3.466 1.00 96.94 79 LEU A O 1
ATOM 627 N N . LEU A 1 80 ? 3.571 -10.382 -4.652 1.00 96.69 80 LEU A N 1
ATOM 628 C CA . LEU A 1 80 ? 4.303 -9.326 -5.333 1.00 96.69 80 LEU A CA 1
ATOM 629 C C . LEU A 1 80 ? 3.587 -8.995 -6.639 1.00 96.69 80 LEU A C 1
ATOM 631 O O . LEU A 1 80 ? 3.529 -9.817 -7.550 1.00 96.69 80 LEU A O 1
ATOM 635 N N . LEU A 1 81 ? 3.098 -7.764 -6.758 1.00 96.06 81 LEU A N 1
ATOM 636 C CA . LEU A 1 81 ? 2.522 -7.239 -7.990 1.00 96.06 81 LEU A CA 1
ATOM 637 C C . LEU A 1 81 ? 3.434 -6.177 -8.613 1.00 96.06 81 LEU A C 1
ATOM 639 O O . LEU A 1 81 ? 4.066 -5.370 -7.926 1.00 96.06 81 LEU A O 1
ATOM 643 N N . CYS A 1 82 ? 3.501 -6.191 -9.943 1.00 93.88 82 CYS A N 1
ATOM 644 C CA . CYS A 1 82 ? 4.246 -5.243 -10.765 1.00 93.88 82 CYS A CA 1
ATOM 645 C C . CYS A 1 82 ? 3.344 -4.709 -11.873 1.00 93.88 82 CYS A C 1
ATOM 647 O O . CYS A 1 82 ? 2.636 -5.490 -12.503 1.00 93.88 82 CYS A O 1
ATOM 649 N N . GLY A 1 83 ? 3.435 -3.419 -12.204 1.00 91.25 83 GLY A N 1
ATOM 650 C CA . GLY A 1 83 ? 2.674 -2.850 -13.323 1.00 91.25 83 GLY A CA 1
ATOM 651 C C . GLY A 1 83 ? 2.872 -3.604 -14.647 1.00 91.25 83 GLY A C 1
ATOM 652 O O . GLY A 1 83 ? 1.917 -3.804 -15.395 1.00 91.25 83 GLY A O 1
ATOM 653 N N . GLN A 1 84 ? 4.079 -4.119 -14.906 1.00 91.06 84 GLN A N 1
ATOM 654 C CA . GLN A 1 84 ? 4.368 -4.894 -16.120 1.00 91.06 84 GLN A CA 1
ATOM 655 C C . GLN A 1 84 ? 3.599 -6.219 -16.228 1.00 91.06 84 GLN A C 1
ATOM 657 O O . GLN A 1 84 ? 3.361 -6.671 -17.348 1.00 91.06 84 GLN A O 1
ATOM 662 N N . MET A 1 85 ? 3.166 -6.815 -15.110 1.00 92.69 85 MET A N 1
ATOM 663 C CA . MET A 1 85 ? 2.301 -8.008 -15.128 1.00 92.69 85 MET A CA 1
ATOM 664 C C . MET A 1 85 ? 0.955 -7.724 -15.800 1.00 92.69 85 MET A C 1
ATOM 666 O O . MET A 1 85 ? 0.340 -8.618 -16.368 1.00 92.69 85 MET A O 1
ATOM 670 N N . PHE A 1 86 ? 0.530 -6.461 -15.773 1.00 91.31 86 PHE A N 1
ATOM 671 C CA . PHE A 1 86 ? -0.731 -5.984 -16.333 1.00 91.31 86 PHE A CA 1
ATOM 672 C C . PHE A 1 86 ? -0.526 -5.239 -17.659 1.00 91.31 86 PHE A C 1
ATOM 674 O O . PHE A 1 86 ? -1.408 -4.533 -18.131 1.00 91.31 86 PHE A O 1
ATOM 681 N N . GLY A 1 87 ? 0.657 -5.368 -18.271 1.00 88.69 87 GLY A N 1
ATOM 682 C CA . GLY A 1 87 ? 0.991 -4.717 -19.537 1.00 88.69 87 GLY A CA 1
ATOM 683 C C . GLY A 1 87 ? 1.322 -3.230 -19.448 1.00 88.69 87 GLY A C 1
ATOM 684 O O . GLY A 1 87 ? 1.626 -2.630 -20.479 1.00 88.69 87 GLY A O 1
ATOM 685 N N . LEU A 1 88 ? 1.351 -2.659 -18.243 1.00 89.06 88 LEU A N 1
ATOM 686 C CA . LEU A 1 88 ? 1.709 -1.261 -18.030 1.00 89.06 88 LEU A CA 1
ATOM 687 C C . LEU A 1 88 ? 3.205 -1.047 -18.263 1.00 89.06 88 LEU A C 1
ATOM 689 O O . LEU A 1 88 ? 4.037 -1.930 -18.020 1.00 89.06 88 LEU A O 1
ATOM 693 N N . ARG A 1 89 ? 3.578 0.173 -18.649 1.00 87.81 89 ARG A N 1
ATOM 694 C CA . ARG A 1 89 ? 4.982 0.601 -18.772 1.00 87.81 89 ARG A CA 1
ATOM 695 C C . ARG A 1 89 ? 5.550 1.020 -17.416 1.00 87.81 89 ARG A C 1
ATOM 697 O O . ARG A 1 89 ? 6.356 1.939 -17.333 1.00 87.81 89 ARG A O 1
ATOM 704 N N . LEU A 1 90 ? 5.131 0.347 -16.346 1.00 87.25 90 LEU A N 1
ATOM 705 C CA . LEU A 1 90 ? 5.411 0.719 -14.965 1.00 87.25 90 LEU A CA 1
ATOM 706 C C . LEU A 1 90 ? 6.217 -0.378 -14.259 1.00 87.25 90 LEU A C 1
ATOM 708 O O . LEU A 1 90 ? 5.721 -1.477 -14.005 1.00 87.25 90 LEU A O 1
ATOM 712 N N . PHE A 1 91 ? 7.457 -0.059 -13.894 1.00 88.12 91 PHE A N 1
ATOM 713 C CA . PHE A 1 91 ? 8.292 -0.872 -13.016 1.00 88.12 91 PHE A CA 1
ATOM 714 C C . PHE A 1 91 ? 8.074 -0.4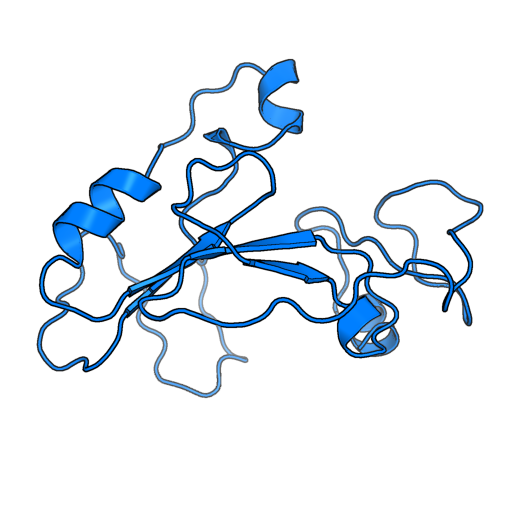10 -11.578 1.00 88.12 91 PHE A C 1
ATOM 716 O O . PHE A 1 91 ? 8.702 0.534 -11.092 1.00 88.12 91 PHE A O 1
ATOM 723 N N . ARG A 1 92 ? 7.144 -1.069 -10.891 1.00 88.62 92 ARG A N 1
ATOM 724 C CA . ARG A 1 92 ? 6.833 -0.773 -9.494 1.00 88.62 92 ARG A CA 1
ATOM 725 C C . ARG A 1 92 ? 6.385 -2.042 -8.797 1.00 88.62 92 ARG A C 1
ATOM 727 O O . ARG A 1 92 ? 5.239 -2.444 -8.941 1.00 88.62 92 ARG A O 1
ATOM 734 N N . HIS A 1 93 ? 7.306 -2.653 -8.058 1.00 93.25 93 HIS A N 1
ATOM 735 C CA . HIS A 1 93 ? 6.995 -3.780 -7.185 1.00 93.25 93 HIS A CA 1
ATOM 736 C C . HIS A 1 93 ? 6.329 -3.289 -5.917 1.00 93.25 93 HIS A C 1
ATOM 738 O O . HIS A 1 93 ? 6.842 -2.371 -5.261 1.00 93.25 93 HIS A O 1
ATOM 744 N N . ARG A 1 94 ? 5.205 -3.914 -5.589 1.00 95.50 94 ARG A N 1
ATOM 745 C CA . ARG A 1 94 ? 4.494 -3.754 -4.327 1.00 95.50 94 ARG A CA 1
ATOM 746 C C . ARG A 1 94 ? 4.016 -5.098 -3.831 1.00 95.50 94 ARG A C 1
ATOM 748 O O . ARG A 1 94 ? 3.691 -5.975 -4.627 1.00 95.50 94 ARG A O 1
ATOM 755 N N . LEU A 1 95 ? 4.068 -5.243 -2.520 1.00 97.62 95 LEU A N 1
ATOM 756 C CA . LEU A 1 95 ? 3.609 -6.418 -1.812 1.00 97.62 95 LEU A CA 1
ATOM 757 C C . LEU A 1 95 ? 2.173 -6.179 -1.357 1.00 97.62 95 LEU A C 1
ATOM 759 O O . LEU A 1 95 ? 1.861 -5.078 -0.907 1.00 97.62 95 LEU A O 1
ATOM 763 N N . PHE A 1 96 ? 1.341 -7.208 -1.464 1.00 98.31 96 PHE A N 1
ATOM 764 C CA . PHE A 1 96 ? -0.052 -7.207 -1.034 1.00 98.31 96 PHE A CA 1
ATOM 765 C C . PHE A 1 96 ? -0.300 -8.400 -0.115 1.00 98.31 96 PHE A C 1
ATOM 767 O O . PHE A 1 96 ? -0.174 -9.543 -0.546 1.00 98.31 96 PHE A O 1
ATOM 774 N N . GLU A 1 97 ? -0.657 -8.132 1.135 1.00 98.12 97 GLU A N 1
ATOM 775 C CA . GLU A 1 97 ? -1.253 -9.114 2.043 1.00 98.12 97 GLU A CA 1
ATOM 776 C C . GLU A 1 97 ? -2.760 -9.117 1.813 1.00 98.12 97 GLU A C 1
ATOM 778 O O . GLU A 1 97 ? -3.387 -8.055 1.805 1.00 98.12 97 GLU A O 1
ATOM 783 N N . LEU A 1 98 ? -3.323 -10.300 1.582 1.00 97.81 98 LEU A N 1
ATOM 784 C CA . LEU A 1 98 ? -4.729 -10.487 1.246 1.00 97.81 98 LEU A CA 1
ATOM 785 C C . LEU A 1 98 ? -5.419 -11.324 2.329 1.00 97.81 98 LEU A C 1
ATOM 787 O O . LEU A 1 98 ? -4.787 -12.210 2.904 1.00 97.81 98 LEU A O 1
ATOM 791 N N . PRO A 1 99 ? -6.732 -11.137 2.556 1.00 97.06 99 PRO A N 1
ATOM 792 C CA . PRO A 1 99 ? -7.492 -11.972 3.484 1.00 97.06 99 PRO A CA 1
ATOM 793 C C . PRO A 1 99 ? -7.843 -13.351 2.891 1.00 97.06 99 PRO A C 1
ATOM 795 O O . PRO A 1 99 ? -8.592 -14.116 3.492 1.00 97.06 99 PRO A O 1
ATOM 798 N N . PHE A 1 100 ? -7.338 -13.665 1.695 1.00 95.50 100 PHE A N 1
ATOM 799 C CA . PHE A 1 100 ? -7.561 -14.914 0.977 1.00 95.50 100 PHE A CA 1
ATOM 800 C C . PHE A 1 100 ? -6.332 -15.284 0.144 1.00 95.50 100 PHE A C 1
ATOM 802 O O . PHE A 1 100 ? -5.532 -14.432 -0.241 1.00 95.50 100 PHE A O 1
ATOM 809 N N . PHE A 1 101 ? -6.216 -16.569 -0.183 1.00 94.69 101 PHE A N 1
ATOM 810 C CA . PHE A 1 101 ? -5.185 -17.062 -1.086 1.00 94.69 101 PHE A CA 1
ATOM 811 C C . PHE A 1 101 ? -5.463 -16.642 -2.534 1.00 94.69 101 PHE A C 1
ATOM 813 O O . PHE A 1 101 ? -6.591 -16.747 -3.019 1.00 94.69 101 PHE A O 1
ATOM 820 N N . ALA A 1 102 ? -4.418 -16.238 -3.253 1.00 94.62 102 ALA A N 1
ATOM 821 C CA . ALA A 1 102 ? -4.487 -15.963 -4.681 1.00 94.62 102 ALA A CA 1
ATOM 822 C C . ALA A 1 102 ? -3.165 -16.316 -5.371 1.00 94.62 102 ALA A C 1
ATOM 824 O O . ALA A 1 102 ? -2.099 -16.314 -4.761 1.00 94.62 102 ALA A O 1
ATOM 825 N N . PHE A 1 103 ? -3.232 -16.618 -6.667 1.00 94.62 103 PHE A N 1
ATOM 826 C CA . PHE A 1 103 ? -2.035 -16.851 -7.467 1.00 94.62 103 PHE A CA 1
ATOM 827 C C . PHE A 1 103 ? -1.420 -15.530 -7.913 1.00 94.62 103 PHE A C 1
ATOM 829 O O . PHE A 1 103 ? -2.104 -14.649 -8.435 1.00 94.62 103 PHE A O 1
ATOM 836 N N . GLN A 1 104 ? -0.101 -15.425 -7.773 1.00 93.06 104 GLN A N 1
ATOM 837 C CA . GLN A 1 104 ? 0.639 -14.322 -8.361 1.00 93.06 104 GLN A CA 1
ATOM 838 C C . GLN A 1 104 ? 0.677 -14.473 -9.892 1.00 93.06 104 GLN A C 1
ATOM 840 O O . GLN A 1 104 ? 1.054 -15.542 -10.384 1.00 93.06 104 GLN A O 1
ATOM 845 N N . PRO A 1 105 ? 0.364 -13.418 -10.666 1.00 91.31 105 PRO A N 1
ATOM 846 C CA . PRO A 1 105 ? 0.593 -13.419 -12.104 1.00 91.31 105 PRO A CA 1
ATOM 847 C C . PRO A 1 105 ? 2.069 -13.654 -12.453 1.00 91.31 105 PRO A C 1
ATOM 849 O O . PRO A 1 105 ? 2.980 -13.307 -11.693 1.00 91.31 105 PRO A O 1
ATOM 852 N N . GLY A 1 106 ? 2.314 -14.200 -13.646 1.00 89.88 106 GLY A N 1
ATOM 853 C CA . GLY A 1 106 ? 3.666 -14.367 -14.174 1.00 89.88 106 GLY A CA 1
ATOM 854 C C . GLY A 1 106 ? 4.426 -13.037 -14.203 1.00 89.88 106 GLY A C 1
ATOM 855 O O . GLY A 1 106 ? 3.928 -12.028 -14.700 1.00 89.88 106 GLY A O 1
ATOM 856 N N . HIS A 1 107 ? 5.647 -13.033 -13.666 1.00 87.94 107 HIS A N 1
ATOM 857 C CA . HIS A 1 107 ? 6.450 -11.825 -13.507 1.00 87.94 107 HIS A CA 1
ATOM 858 C C . HIS A 1 107 ? 7.631 -11.800 -14.478 1.00 87.94 107 HIS A C 1
ATOM 860 O O . HIS A 1 107 ? 8.649 -12.447 -14.238 1.00 87.94 107 HIS A O 1
ATOM 866 N N . THR A 1 108 ? 7.539 -11.020 -15.555 1.00 80.19 108 THR A N 1
ATOM 867 C CA . THR A 1 108 ? 8.662 -10.843 -16.490 1.00 80.19 108 THR A CA 1
ATOM 868 C C . THR A 1 108 ? 8.907 -9.375 -16.791 1.00 80.19 108 THR A C 1
ATOM 870 O O . THR A 1 108 ? 7.967 -8.635 -17.071 1.00 80.19 108 THR A O 1
ATOM 873 N N . HIS A 1 109 ? 10.175 -8.968 -16.810 1.00 79.50 109 HIS A N 1
ATOM 874 C CA . HIS A 1 109 ? 10.592 -7.604 -17.159 1.00 79.50 109 HIS A CA 1
ATOM 875 C C . HIS A 1 109 ? 11.084 -7.466 -18.609 1.00 79.50 109 HIS A C 1
ATOM 877 O O . HIS A 1 109 ? 11.902 -6.602 -18.905 1.00 79.50 109 HIS A O 1
ATOM 883 N N .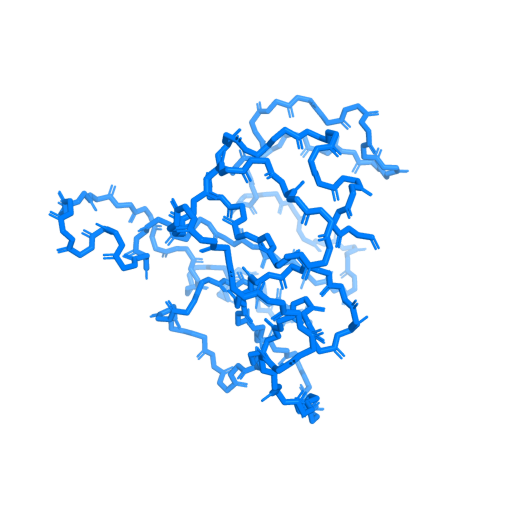 GLY A 1 110 ? 10.623 -8.334 -19.515 1.00 75.62 110 GLY A N 1
ATOM 884 C CA . GLY A 1 110 ? 11.101 -8.375 -20.903 1.00 75.62 110 GLY A CA 1
ATOM 885 C C . GLY A 1 110 ? 10.288 -7.541 -21.894 1.00 75.62 110 GLY A C 1
ATOM 886 O O . GLY A 1 110 ? 10.729 -7.345 -23.021 1.00 75.62 110 GLY A O 1
ATOM 887 N N . ARG A 1 111 ? 9.100 -7.058 -21.504 1.00 79.81 111 ARG A N 1
ATOM 888 C CA . ARG A 1 111 ? 8.162 -6.411 -22.437 1.00 79.81 111 ARG A CA 1
ATOM 889 C C . ARG A 1 111 ? 8.600 -5.007 -22.860 1.00 79.81 111 ARG A C 1
ATOM 891 O O . ARG A 1 111 ? 8.288 -4.577 -23.965 1.00 79.81 111 ARG A O 1
ATOM 898 N N . TRP A 1 112 ? 9.313 -4.298 -21.990 1.00 82.56 112 TRP A N 1
ATOM 899 C CA . TRP A 1 112 ? 9.700 -2.905 -22.193 1.00 82.56 112 TRP A CA 1
ATOM 900 C C . TRP A 1 112 ? 11.198 -2.726 -21.994 1.00 82.56 112 TRP A C 1
ATOM 902 O O . TRP A 1 112 ? 11.815 -3.412 -21.17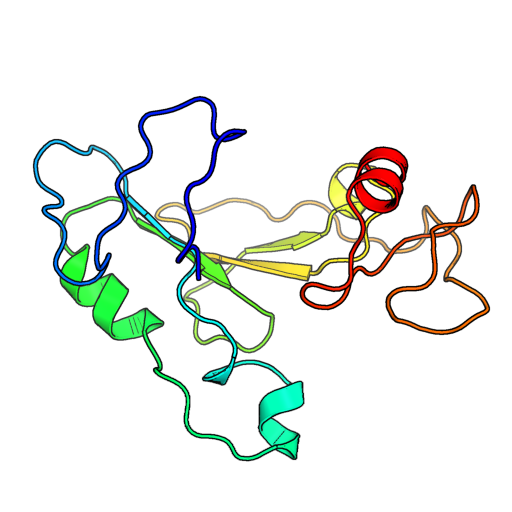8 1.00 82.56 112 TRP A O 1
ATOM 912 N N . ARG A 1 113 ? 11.792 -1.772 -22.716 1.00 81.88 113 ARG A N 1
ATOM 913 C CA . ARG A 1 113 ? 13.220 -1.483 -22.566 1.00 81.88 113 ARG A CA 1
ATOM 914 C C . ARG A 1 113 ? 13.484 -0.822 -21.216 1.00 81.88 113 ARG A C 1
ATOM 916 O O . ARG A 1 113 ? 12.726 0.048 -20.787 1.00 81.88 113 ARG A O 1
ATOM 923 N N . ALA A 1 114 ? 14.585 -1.197 -20.572 1.00 76.69 114 ALA A N 1
ATOM 924 C CA . ALA A 1 114 ? 15.073 -0.475 -19.405 1.00 76.69 114 ALA A CA 1
ATOM 925 C C . ALA A 1 114 ? 15.479 0.961 -19.802 1.00 76.69 114 ALA A C 1
ATOM 927 O O . ALA A 1 114 ? 16.063 1.142 -20.876 1.00 76.69 114 ALA A O 1
ATOM 928 N N . PRO A 1 115 ? 15.203 1.976 -18.964 1.00 73.00 115 PRO A N 1
ATOM 929 C CA . PRO A 1 115 ? 15.586 3.349 -19.260 1.00 73.00 115 PRO A CA 1
ATOM 930 C C . PRO A 1 115 ? 17.109 3.486 -19.315 1.00 73.00 115 PRO A C 1
ATOM 932 O O . PRO A 1 115 ? 17.818 3.099 -18.383 1.00 73.00 115 PRO A O 1
ATOM 935 N N . LYS A 1 116 ? 17.625 4.094 -20.390 1.00 65.88 116 LYS A N 1
ATOM 936 C CA . LYS A 1 116 ? 19.077 4.309 -20.569 1.00 65.88 116 LYS A CA 1
ATOM 937 C C . LYS A 1 116 ? 19.682 5.285 -19.555 1.00 65.88 116 LYS A C 1
ATOM 939 O O . LYS A 1 116 ? 20.886 5.266 -19.332 1.00 65.88 116 LYS A O 1
ATOM 944 N N . ARG A 1 117 ? 18.860 6.151 -18.956 1.00 63.22 117 ARG A N 1
ATOM 945 C CA . ARG A 1 117 ? 19.294 7.245 -18.065 1.00 63.22 117 ARG A CA 1
ATOM 946 C C . ARG A 1 117 ? 19.267 6.876 -16.575 1.00 63.22 117 ARG A C 1
ATOM 948 O O . ARG A 1 117 ? 19.326 7.764 -15.734 1.00 63.22 117 ARG A O 1
ATOM 955 N N . GLY A 1 118 ? 19.186 5.584 -16.249 1.00 57.38 118 GLY A N 1
ATOM 956 C CA . GLY A 1 118 ? 19.123 5.095 -14.869 1.00 57.38 118 GLY A CA 1
ATOM 957 C C . GLY A 1 118 ? 17.701 5.040 -14.294 1.00 57.38 118 GLY A C 1
ATOM 958 O O . GLY A 1 118 ? 16.729 5.440 -14.933 1.00 57.38 118 GLY A O 1
ATOM 959 N N . LYS A 1 119 ? 17.575 4.482 -13.082 1.00 54.78 119 LYS A N 1
ATOM 960 C CA . LYS A 1 119 ? 16.304 4.367 -12.343 1.00 54.78 119 LYS A CA 1
ATOM 961 C C . LYS A 1 119 ? 15.988 5.706 -11.657 1.00 54.78 119 LYS A C 1
ATOM 963 O O . LYS A 1 119 ? 16.860 6.248 -10.987 1.00 54.78 119 LYS A O 1
ATOM 968 N N . GLY A 1 120 ? 14.761 6.216 -11.789 1.00 60.31 120 GLY A N 1
ATOM 969 C CA . GLY A 1 120 ? 14.301 7.435 -11.107 1.00 60.31 120 GLY A CA 1
ATOM 970 C C . GLY A 1 120 ? 13.295 8.255 -11.921 1.00 60.31 120 GLY A C 1
ATOM 971 O O . GLY A 1 120 ? 12.769 7.779 -12.926 1.00 60.31 120 GLY A O 1
ATOM 972 N N . ASN A 1 121 ? 13.062 9.508 -11.507 1.00 57.19 121 ASN A N 1
ATOM 973 C CA . ASN A 1 121 ? 12.099 10.461 -12.096 1.00 57.19 121 ASN A CA 1
ATOM 974 C C . ASN A 1 121 ? 12.508 11.008 -13.476 1.00 57.19 121 ASN A C 1
ATOM 976 O O . ASN A 1 121 ? 12.359 12.191 -13.773 1.00 57.19 121 ASN A O 1
ATOM 980 N N . VAL A 1 122 ? 13.044 10.151 -14.337 1.00 64.81 122 VAL A N 1
ATOM 981 C CA . VAL A 1 122 ? 13.224 10.461 -15.750 1.00 64.81 122 VAL A CA 1
ATOM 982 C C . VAL A 1 122 ? 11.855 10.338 -16.412 1.00 64.81 122 VAL A C 1
ATOM 984 O O . VAL A 1 122 ? 11.155 9.342 -16.214 1.00 64.81 122 VAL A O 1
ATOM 987 N N . ARG A 1 123 ? 11.448 11.354 -17.183 1.00 66.81 123 ARG A N 1
ATOM 988 C CA . ARG A 1 123 ? 10.210 11.277 -17.970 1.00 66.81 123 ARG A CA 1
ATOM 989 C C . ARG A 1 123 ? 10.261 10.049 -18.884 1.00 66.81 123 ARG A C 1
ATOM 991 O O . ARG A 1 123 ? 11.286 9.849 -19.542 1.00 66.81 123 ARG A O 1
ATOM 998 N N . PRO A 1 124 ? 9.183 9.252 -18.950 1.00 67.00 124 PRO A N 1
ATOM 999 C CA . PRO A 1 124 ? 9.174 8.059 -19.780 1.00 67.00 124 PRO A CA 1
ATOM 1000 C C . PRO A 1 124 ? 9.368 8.429 -21.254 1.00 67.00 124 PRO A C 1
ATOM 1002 O O . PRO A 1 124 ? 8.674 9.297 -21.783 1.00 67.00 124 PRO A O 1
ATOM 1005 N N . VAL A 1 125 ? 10.315 7.757 -21.911 1.00 74.81 125 VAL A N 1
ATOM 1006 C CA . VAL A 1 125 ? 10.491 7.784 -23.371 1.00 74.81 125 VAL A CA 1
ATOM 1007 C C . VAL A 1 125 ? 9.730 6.608 -23.958 1.00 74.81 125 VAL A C 1
ATOM 1009 O O . VAL A 1 125 ? 9.742 5.528 -23.373 1.00 74.81 125 VAL A O 1
ATOM 1012 N N . ASP A 1 126 ? 9.066 6.782 -25.097 1.00 79.69 126 ASP A N 1
ATOM 1013 C CA . ASP A 1 126 ? 8.252 5.724 -25.700 1.00 79.69 126 ASP A CA 1
ATOM 1014 C C . ASP A 1 126 ? 9.001 4.401 -25.910 1.00 79.69 126 ASP A C 1
ATOM 1016 O O . ASP A 1 126 ? 10.146 4.340 -26.366 1.00 79.69 126 ASP A O 1
ATOM 1020 N N . GLY A 1 127 ? 8.338 3.316 -25.501 1.00 79.94 127 GLY A N 1
ATOM 1021 C CA . GLY A 1 127 ? 8.896 1.963 -25.456 1.00 79.94 127 GLY A CA 1
ATOM 1022 C C . GLY A 1 127 ? 9.844 1.673 -24.283 1.00 79.94 127 GLY A C 1
ATOM 1023 O O . GLY A 1 127 ? 10.312 0.538 -24.168 1.00 79.94 127 GLY A O 1
ATOM 1024 N N . GLU A 1 128 ? 10.128 2.646 -23.411 1.00 85.62 128 GLU A N 1
ATOM 1025 C CA . GLU A 1 128 ? 10.836 2.420 -22.144 1.00 85.62 128 GLU A CA 1
ATOM 1026 C C . GLU A 1 128 ? 9.863 2.233 -20.976 1.00 85.62 128 GLU A C 1
ATOM 1028 O O . GLU A 1 128 ? 8.750 2.782 -20.967 1.00 85.62 128 GLU A O 1
ATOM 1033 N N . VAL A 1 129 ? 10.313 1.459 -19.988 1.00 85.31 129 VAL A N 1
ATOM 1034 C CA . VAL A 1 129 ? 9.645 1.326 -18.697 1.00 85.31 129 VAL A CA 1
ATOM 1035 C C . VAL A 1 129 ? 9.926 2.534 -17.808 1.00 85.31 129 VAL A C 1
ATOM 1037 O O . VAL A 1 129 ? 11.019 3.102 -17.820 1.00 85.31 129 VAL A O 1
ATOM 1040 N N . TRP A 1 130 ? 8.943 2.899 -16.997 1.00 84.12 130 TRP A N 1
ATOM 1041 C CA . TRP A 1 130 ? 9.019 3.984 -16.039 1.00 84.12 130 TRP A CA 1
ATOM 1042 C C . TRP A 1 130 ? 9.061 3.469 -14.602 1.00 84.12 130 TRP A C 1
ATOM 1044 O O . TRP A 1 130 ? 8.266 2.612 -14.218 1.00 84.12 130 TRP A O 1
ATOM 1054 N N . SER A 1 131 ? 9.960 4.032 -13.798 1.00 81.69 131 SER A N 1
ATOM 1055 C CA . SER A 1 131 ? 10.110 3.721 -12.373 1.00 81.69 131 SER A CA 1
ATOM 1056 C C . SER A 1 131 ? 9.919 5.000 -11.552 1.00 81.69 131 SER A C 1
ATOM 1058 O O . SER A 1 131 ? 10.913 5.590 -11.123 1.00 81.69 131 SER A O 1
ATOM 1060 N N . PRO A 1 132 ? 8.676 5.475 -11.355 1.00 75.38 132 PRO A N 1
ATOM 1061 C CA . PRO A 1 132 ? 8.424 6.693 -10.593 1.00 75.38 132 PRO A CA 1
ATOM 1062 C C . PRO A 1 132 ? 8.912 6.537 -9.150 1.00 75.38 132 PRO A C 1
ATOM 1064 O O . PRO A 1 132 ? 8.621 5.535 -8.489 1.00 75.38 132 PRO A O 1
ATOM 1067 N N . THR A 1 133 ? 9.628 7.543 -8.649 1.00 67.31 133 THR A N 1
ATOM 1068 C CA . THR A 1 133 ? 10.222 7.540 -7.304 1.00 67.31 133 THR A CA 1
ATOM 1069 C C . THR A 1 133 ? 9.807 8.774 -6.506 1.00 67.31 133 THR A C 1
ATOM 1071 O O . THR A 1 133 ? 10.189 9.899 -6.826 1.00 67.31 133 THR A O 1
ATOM 1074 N N . GLY A 1 134 ? 9.080 8.556 -5.408 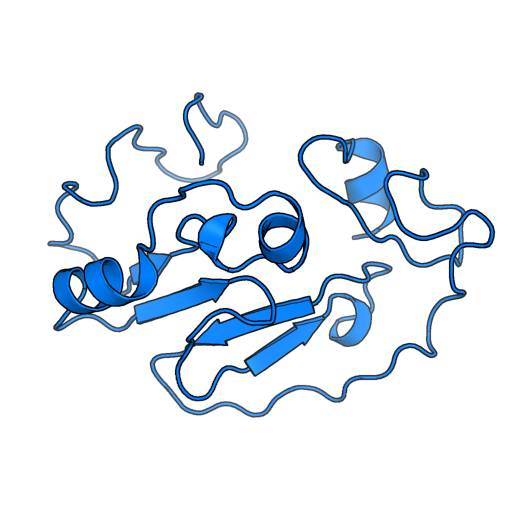1.00 62.84 134 GLY A N 1
ATOM 1075 C CA . GLY A 1 134 ? 8.658 9.618 -4.489 1.00 62.84 134 GLY A CA 1
ATOM 1076 C C . GLY A 1 134 ? 7.560 10.529 -5.052 1.00 62.84 134 GLY A C 1
ATOM 1077 O O . GLY A 1 134 ? 6.833 10.151 -5.966 1.00 62.84 134 GLY A O 1
ATOM 1078 N N . HIS A 1 135 ? 7.451 11.736 -4.489 1.00 57.75 135 HIS A N 1
ATOM 1079 C CA . HIS A 1 135 ? 6.474 12.767 -4.885 1.00 57.75 135 HIS A CA 1
ATOM 1080 C C . HIS A 1 135 ? 6.840 13.490 -6.200 1.00 57.75 135 HIS A C 1
ATOM 1082 O O . HIS A 1 135 ? 6.112 14.337 -6.694 1.00 57.75 135 HIS A O 1
ATOM 1088 N N . PHE A 1 136 ? 7.983 13.149 -6.790 1.00 50.81 136 PHE A N 1
ATOM 1089 C CA . PHE A 1 136 ? 8.546 13.796 -7.976 1.00 50.81 136 PHE A CA 1
ATOM 1090 C C . PHE A 1 136 ? 8.026 13.210 -9.302 1.00 50.81 136 PHE A C 1
ATOM 1092 O O . PHE A 1 136 ? 8.513 13.567 -10.374 1.00 50.81 136 PHE A O 1
ATOM 1099 N N . ALA A 1 137 ? 7.073 12.279 -9.238 1.00 61.38 137 ALA A N 1
ATOM 1100 C CA . ALA A 1 137 ? 6.392 11.739 -10.403 1.00 61.38 137 ALA A CA 1
ATOM 1101 C C . ALA A 1 137 ? 5.315 12.731 -10.867 1.00 61.38 137 ALA A C 1
ATOM 1103 O O . ALA A 1 137 ? 4.338 12.964 -10.158 1.00 61.38 137 ALA A O 1
ATOM 1104 N N . ASP A 1 138 ? 5.480 13.322 -12.051 1.00 69.12 138 ASP A N 1
ATOM 1105 C CA . ASP A 1 138 ? 4.478 14.234 -12.595 1.00 69.12 138 ASP A CA 1
ATOM 1106 C C . ASP A 1 138 ? 3.274 13.468 -13.175 1.00 69.12 138 ASP A C 1
ATOM 1108 O O . ASP A 1 138 ? 3.415 12.393 -13.767 1.00 69.12 138 ASP A O 1
ATOM 1112 N N . ARG A 1 139 ? 2.067 14.031 -13.016 1.00 71.31 139 ARG A N 1
ATOM 1113 C CA . ARG A 1 139 ? 0.805 13.419 -13.474 1.00 71.31 139 ARG A CA 1
ATOM 1114 C C . ARG A 1 139 ? 0.818 13.094 -14.973 1.00 71.31 139 ARG A C 1
ATOM 1116 O O . ARG A 1 139 ? 0.252 12.085 -15.381 1.00 71.31 139 ARG A O 1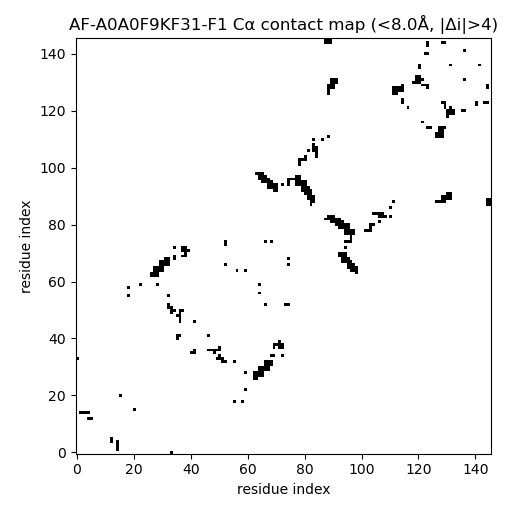
ATOM 1123 N N . CYS A 1 140 ? 1.467 13.929 -15.788 1.00 72.12 140 CYS A N 1
ATOM 1124 C CA . CYS A 1 140 ? 1.556 13.727 -17.235 1.00 72.12 140 CYS A CA 1
ATOM 1125 C C . CYS A 1 140 ? 2.441 12.518 -17.576 1.00 72.12 140 CYS A C 1
ATOM 1127 O O . CYS A 1 140 ? 2.069 11.697 -18.411 1.00 72.12 140 CYS A O 1
ATOM 1129 N N . GLY A 1 141 ? 3.572 12.353 -16.887 1.00 72.25 141 GLY A N 1
ATOM 1130 C CA . GLY A 1 141 ? 4.414 11.161 -16.969 1.00 72.25 141 GLY A CA 1
ATOM 1131 C C . GLY A 1 141 ? 3.674 9.891 -16.547 1.00 72.25 141 GLY A C 1
ATOM 1132 O O . GLY A 1 141 ? 3.774 8.877 -17.238 1.00 72.25 141 GLY A O 1
ATOM 1133 N N . ALA A 1 142 ? 2.870 9.965 -15.481 1.00 73.69 142 ALA A N 1
ATOM 1134 C CA . ALA A 1 142 ? 2.057 8.838 -15.023 1.00 73.69 142 ALA A CA 1
ATOM 1135 C C . ALA A 1 142 ? 1.007 8.403 -16.044 1.00 73.69 142 ALA A C 1
ATOM 1137 O O . ALA A 1 142 ? 0.927 7.216 -16.353 1.00 73.69 142 ALA A O 1
ATOM 1138 N N . ALA A 1 143 ? 0.285 9.355 -16.634 1.00 75.56 143 ALA A N 1
ATOM 1139 C CA . ALA A 1 143 ? -0.715 9.073 -17.661 1.00 75.56 143 ALA A CA 1
ATOM 1140 C C . ALA A 1 143 ? -0.129 8.427 -18.930 1.00 75.56 143 ALA A C 1
ATOM 1142 O O . ALA A 1 143 ? -0.847 7.756 -19.652 1.00 75.56 143 ALA A O 1
ATOM 1143 N N . LYS A 1 144 ? 1.166 8.613 -19.217 1.00 75.69 144 LYS A N 1
ATOM 1144 C CA . LYS A 1 144 ? 1.842 7.968 -20.361 1.00 75.69 144 LYS A CA 1
ATOM 1145 C C . LYS A 1 144 ? 2.313 6.541 -20.074 1.00 75.69 144 LYS A C 1
ATOM 1147 O O . LYS A 1 144 ? 2.683 5.821 -21.002 1.00 75.69 144 LYS A O 1
ATOM 1152 N N . ALA A 1 145 ? 2.409 6.175 -18.797 1.00 72.31 145 ALA A N 1
ATOM 1153 C CA . ALA A 1 145 ? 2.885 4.867 -18.359 1.00 72.31 145 ALA A CA 1
ATOM 1154 C C . ALA A 1 145 ? 1.746 3.881 -18.040 1.00 72.31 145 ALA A C 1
ATOM 1156 O O . ALA A 1 145 ? 2.010 2.674 -17.967 1.00 72.31 145 ALA A O 1
ATOM 1157 N N . MET A 1 146 ? 0.535 4.407 -17.830 1.00 73.81 146 MET A N 1
ATOM 1158 C CA . MET A 1 146 ? -0.726 3.684 -17.635 1.00 73.81 146 MET A CA 1
ATOM 1159 C C . MET A 1 146 ? -1.441 3.495 -18.969 1.00 73.81 146 MET A C 1
ATOM 1161 O O . MET A 1 146 ? -1.962 2.381 -19.174 1.00 73.81 146 MET A O 1
#

Radius of gyration: 16.96 Å; Cα contacts (8 Å, |Δi|>4): 206; chains: 1; bounding box: 41×35×41 Å

pLDDT: mean 87.56, std 11.46, range [50.81, 98.56]

InterPro domains:
  IPR018117 DNA methylase, C-5 cytosine-specific, active site [PS00094] (27-39)
  IPR029063 S-adenosyl-L-methionine-dependent methyltransferase superfamily [SSF53335] (16-98)

Nearest PDB structures (foldseek):
  6om1-assembly4_H  TM=2.081E-01  e=6.251E+00  Homo sapiens
  8vs6-assembly1_B  TM=1.850E-01  e=3.692E+00  Homo sapiens

Foldseek 3Di:
DCQDDDPPDPDDDDRDDPLPDDPPPDQAEEDEPDACCQDPVCVVVVDDDDLCPVSVCVSCPPHWYKYKYAPRRPADPWAWDACVLVVFLEGGTMTIRGSDDDDHRDDDPPQADDDPVDAEQDQDDPRHRHYYDPPSNDPVSVVVRD

Secondary structure (DSSP, 8-state):
---S--TT-SS----S-TTTS--TT-S-EEE----GGGSTTHHHH-------HHHHHHHTTTS-EEEEE-TTS--SSPEEEEGGGGT-SB--EEEEE-SS--PPPP----SSBPPTT-SSSPPPPTTB-B---GGG--HHHHHHH-